Protein AF-A0A6M2AGM5-F1 (afdb_monomer_lite)

Secondary structure (DSSP, 8-state):
-HHHHHHHHHHHHHHTTSSSS------------HHHHHHTSHHHHHHHHHHHHHHHHHHHHHHHHHHHHHHHHHHHH-HHHHHTS-HHHHHHHHT-

Sequence (96 aa):
MKIKRFILSLALLLICSSSIFALDAKSVIGVVNFMDCITQSKYGKNEQEQLENIKNQWSALIEETEKELTELNAKFEDNDYLDGLSPEAEEELKMK

Radius of gyration: 41.17 Å; chains: 1; bounding box: 94×22×90 Å

Foldseek 3Di:
DVVVVVVVVVVVVVVVVPPDPDPPPPPDDDDDDVVCVQCVDPVNVVVVVVVVVVVVVVVVVVVVVVVVVVVVVVCVVDPVNLVPDDPVVNVVVVVD

pLDDT: mean 80.87, std 14.62, range [49.66, 97.81]

Structure (mmCIF, N/CA/C/O backbone):
data_AF-A0A6M2AGM5-F1
#
_entry.id   AF-A0A6M2AGM5-F1
#
loop_
_atom_site.group_PDB
_atom_site.id
_atom_site.type_symbol
_atom_site.label_atom_id
_atom_site.label_alt_id
_atom_site.label_comp_id
_atom_site.label_asym_id
_atom_site.label_entity_id
_atom_site.label_seq_id
_atom_site.pdbx_PDB_ins_code
_atom_site.Cartn_x
_atom_site.Cartn_y
_atom_site.Cartn_z
_atom_site.occupancy
_atom_site.B_iso_or_equiv
_atom_site.auth_seq_id
_atom_site.auth_comp_id
_atom_site.auth_asym_id
_atom_site.auth_atom_id
_atom_site.pdbx_PDB_model_num
ATOM 1 N N . MET A 1 1 ? 65.815 -3.838 -46.837 1.00 58.47 1 MET A N 1
ATOM 2 C CA . MET A 1 1 ? 64.689 -4.504 -46.126 1.00 58.47 1 MET A CA 1
ATOM 3 C C . MET A 1 1 ? 63.845 -3.579 -45.242 1.00 58.47 1 MET A C 1
ATOM 5 O O . MET A 1 1 ? 62.661 -3.853 -45.108 1.00 58.47 1 MET A O 1
ATOM 9 N N . LYS A 1 2 ? 64.390 -2.500 -44.655 1.00 64.31 2 LYS A N 1
ATOM 10 C CA . LYS A 1 2 ? 63.653 -1.627 -43.714 1.00 64.31 2 LYS A CA 1
ATOM 11 C C . LYS A 1 2 ? 62.497 -0.836 -44.358 1.00 64.31 2 LYS A C 1
ATOM 13 O O . LYS A 1 2 ? 61.406 -0.829 -43.812 1.00 64.31 2 LYS A O 1
ATOM 18 N N . ILE A 1 3 ? 62.691 -0.294 -45.564 1.00 75.44 3 ILE A N 1
ATOM 19 C CA . ILE A 1 3 ? 61.653 0.456 -46.303 1.00 75.44 3 ILE A CA 1
ATOM 20 C C . ILE A 1 3 ? 60.476 -0.420 -46.754 1.00 75.44 3 ILE A C 1
ATOM 22 O O . ILE A 1 3 ? 59.329 -0.023 -46.608 1.00 75.44 3 ILE A O 1
ATOM 26 N N . LYS A 1 4 ? 60.734 -1.656 -47.208 1.00 69.56 4 LYS A N 1
ATOM 27 C CA . LY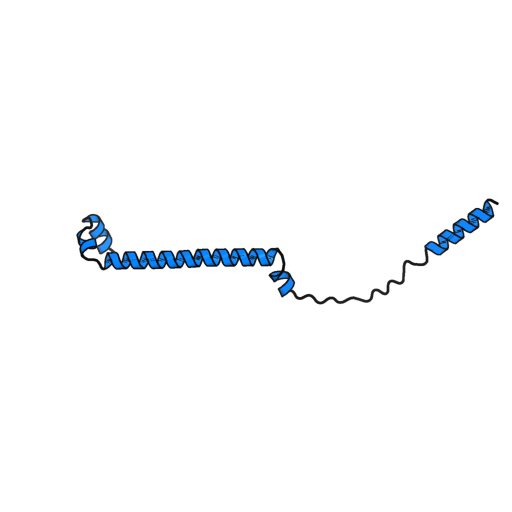S A 1 4 ? 59.663 -2.605 -47.567 1.00 69.56 4 LYS A CA 1
ATOM 28 C C . LYS A 1 4 ? 58.829 -3.011 -46.348 1.00 69.56 4 LYS A C 1
ATOM 30 O O . LYS A 1 4 ? 57.622 -3.145 -46.468 1.00 69.56 4 LYS A O 1
ATOM 35 N N . ARG A 1 5 ? 59.465 -3.151 -45.176 1.00 71.75 5 ARG A N 1
ATOM 36 C CA . ARG A 1 5 ? 58.779 -3.409 -43.898 1.00 71.75 5 AR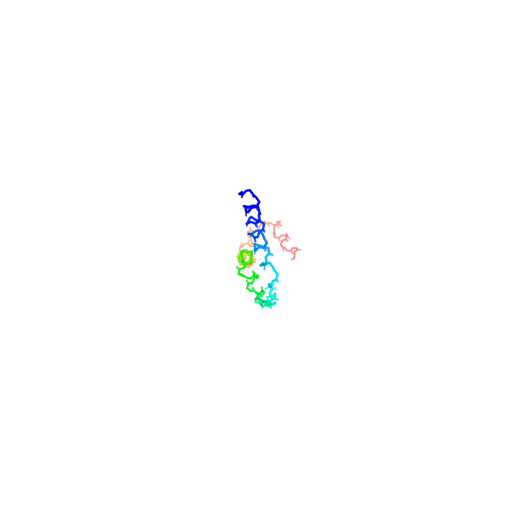G A CA 1
ATOM 37 C C . ARG A 1 5 ? 57.948 -2.207 -43.439 1.00 71.75 5 ARG A C 1
ATOM 39 O O . ARG A 1 5 ? 56.846 -2.411 -42.956 1.00 71.75 5 ARG A O 1
ATOM 46 N N . PHE A 1 6 ? 58.440 -0.987 -43.664 1.00 77.06 6 PHE A N 1
ATOM 47 C CA . PHE A 1 6 ? 57.730 0.250 -43.327 1.00 77.06 6 PHE A CA 1
ATOM 48 C C . PHE A 1 6 ? 56.489 0.485 -44.207 1.00 77.06 6 PHE A C 1
ATOM 50 O O . PHE A 1 6 ? 55.430 0.859 -43.711 1.00 77.06 6 PHE A O 1
ATOM 57 N N . ILE A 1 7 ? 56.589 0.193 -45.508 1.00 79.94 7 ILE A N 1
ATOM 58 C CA . ILE A 1 7 ? 55.452 0.270 -46.441 1.00 79.94 7 ILE A CA 1
ATOM 59 C C . ILE A 1 7 ? 54.398 -0.793 -46.096 1.00 79.94 7 ILE A C 1
ATOM 61 O O . ILE A 1 7 ? 53.205 -0.500 -46.119 1.00 79.94 7 ILE A O 1
ATOM 65 N N . LEU A 1 8 ? 54.826 -2.000 -45.701 1.00 79.06 8 LEU A N 1
ATOM 66 C CA . LEU A 1 8 ? 53.911 -3.064 -45.278 1.00 79.06 8 LEU A CA 1
ATOM 67 C C . LEU A 1 8 ? 53.148 -2.697 -43.994 1.00 79.06 8 LEU A C 1
ATOM 69 O O . LEU A 1 8 ? 51.952 -2.955 -43.900 1.00 79.06 8 LEU A O 1
ATOM 73 N N . SER A 1 9 ? 53.817 -2.062 -43.023 1.00 74.94 9 SER A N 1
ATOM 74 C CA . SER A 1 9 ? 53.166 -1.597 -41.791 1.00 74.94 9 SER A CA 1
ATOM 75 C C . SER A 1 9 ? 52.205 -0.431 -42.030 1.00 74.94 9 SER A C 1
ATOM 77 O O . SER A 1 9 ? 51.159 -0.370 -41.391 1.00 74.94 9 SER A O 1
ATOM 79 N N . LEU A 1 10 ? 52.522 0.469 -42.967 1.00 76.06 10 LEU A N 1
ATOM 80 C CA . LEU A 1 10 ? 51.656 1.602 -43.302 1.00 76.06 10 LEU A CA 1
ATOM 81 C C . LEU A 1 10 ? 50.383 1.147 -44.036 1.00 76.06 10 LEU A C 1
ATOM 83 O O . LEU A 1 10 ? 49.298 1.643 -43.747 1.00 76.06 10 LEU A O 1
ATOM 87 N N . ALA A 1 11 ? 50.500 0.156 -44.926 1.00 75.00 11 ALA A N 1
ATOM 88 C CA . ALA A 1 11 ? 49.354 -0.438 -45.615 1.00 75.00 11 ALA A CA 1
ATOM 89 C C . ALA A 1 11 ? 48.411 -1.187 -44.653 1.00 75.00 11 ALA A C 1
ATOM 91 O O . ALA A 1 11 ? 47.195 -1.097 -44.798 1.00 75.00 11 ALA A O 1
ATOM 92 N N . LEU A 1 12 ? 48.952 -1.869 -43.635 1.00 72.19 12 LEU A N 1
ATOM 93 C CA . LEU A 1 12 ? 48.147 -2.570 -42.626 1.00 72.19 12 LEU A CA 1
ATOM 94 C C . LEU A 1 12 ? 47.349 -1.597 -41.734 1.00 72.19 12 LEU A C 1
ATOM 96 O O . LEU A 1 12 ? 46.209 -1.880 -41.380 1.00 72.19 12 LEU A O 1
ATOM 100 N N . LEU A 1 13 ? 47.913 -0.425 -41.422 1.00 68.25 13 LEU A N 1
ATOM 101 C CA . LEU A 1 13 ? 47.241 0.624 -40.641 1.00 68.25 13 LEU A CA 1
ATOM 102 C C . LEU A 1 13 ? 46.097 1.316 -41.404 1.00 68.25 13 LEU A C 1
ATOM 104 O O . LEU A 1 13 ? 45.087 1.678 -40.798 1.00 68.25 13 LEU A O 1
ATOM 108 N N . LEU A 1 14 ? 46.232 1.459 -42.726 1.00 66.50 14 LEU A N 1
ATOM 109 C CA . LEU A 1 14 ? 45.206 2.040 -43.604 1.00 66.50 14 LEU A CA 1
ATOM 110 C C . LEU A 1 14 ? 43.996 1.114 -43.816 1.00 66.50 14 LEU A C 1
ATOM 112 O O . LEU A 1 14 ? 42.883 1.597 -44.000 1.00 66.50 14 LEU A O 1
ATOM 116 N N . ILE A 1 15 ? 44.180 -0.207 -43.740 1.00 66.06 15 ILE A N 1
ATOM 117 C CA . ILE A 1 15 ? 43.071 -1.172 -43.845 1.00 66.06 15 ILE A CA 1
ATOM 118 C C . ILE A 1 15 ? 42.226 -1.167 -42.557 1.00 66.06 15 ILE A C 1
ATOM 120 O O . ILE A 1 15 ? 40.997 -1.212 -42.629 1.00 66.06 15 ILE A O 1
ATOM 124 N N . CYS A 1 16 ? 42.856 -0.996 -41.389 1.00 59.88 16 CYS A N 1
ATOM 125 C CA . CYS A 1 16 ? 42.173 -0.957 -40.088 1.00 59.88 16 CYS A CA 1
ATOM 126 C C . CYS A 1 16 ? 41.326 0.306 -39.833 1.00 59.88 16 CYS A C 1
ATOM 128 O O . CYS A 1 16 ? 40.578 0.340 -38.860 1.00 59.88 16 CYS A O 1
ATOM 130 N N . SER A 1 17 ? 41.424 1.345 -40.669 1.00 59.22 17 SER A N 1
ATOM 131 C CA . SER A 1 17 ? 40.682 2.607 -40.491 1.00 59.22 17 SER A CA 1
ATOM 132 C C . SER A 1 17 ? 39.380 2.687 -41.308 1.00 59.22 17 SER A C 1
ATOM 134 O O . SER A 1 17 ? 38.649 3.667 -41.197 1.00 59.22 17 SER A O 1
ATOM 136 N N . SER A 1 18 ? 39.050 1.660 -42.101 1.00 58.84 18 SER A N 1
ATOM 137 C CA . SER A 1 18 ? 37.968 1.718 -43.100 1.00 58.84 18 SER A CA 1
ATOM 138 C C . SER A 1 18 ? 36.595 1.176 -42.657 1.00 58.84 18 SER A C 1
ATOM 140 O O . SER A 1 18 ? 35.721 0.995 -43.499 1.00 58.84 18 SER A O 1
ATOM 142 N N . SER A 1 19 ? 36.345 0.934 -41.362 1.00 59.62 19 SER A N 1
ATOM 143 C CA . SER A 1 19 ? 35.123 0.212 -40.931 1.00 59.62 19 SER A CA 1
ATOM 144 C C . SER A 1 19 ? 34.273 0.875 -39.839 1.00 59.62 19 SER A C 1
ATOM 146 O O . SER A 1 19 ? 33.509 0.173 -39.186 1.00 59.62 19 SER A O 1
ATOM 148 N N . ILE A 1 20 ? 34.363 2.193 -39.609 1.00 59.38 20 ILE A N 1
ATOM 149 C CA . ILE A 1 20 ? 33.637 2.823 -38.478 1.00 59.38 20 ILE A CA 1
ATOM 150 C C . ILE A 1 20 ? 32.399 3.646 -38.883 1.00 59.38 20 ILE A C 1
ATOM 152 O O . ILE A 1 20 ? 31.573 3.947 -38.029 1.00 59.38 20 ILE A O 1
ATOM 156 N N . PHE A 1 21 ? 32.157 3.938 -40.165 1.00 61.22 21 PHE A N 1
ATOM 157 C CA . PHE A 1 21 ? 31.018 4.791 -40.542 1.00 61.22 21 PHE A CA 1
ATOM 158 C C . PHE A 1 21 ? 30.164 4.203 -41.660 1.00 61.22 21 PHE A C 1
ATOM 160 O O . PHE A 1 21 ? 30.235 4.622 -42.808 1.00 61.22 21 PHE A O 1
ATOM 167 N N . ALA A 1 22 ? 29.324 3.244 -41.284 1.00 56.56 22 ALA A N 1
ATOM 168 C CA . ALA A 1 22 ? 28.012 3.038 -41.893 1.00 56.56 22 ALA A CA 1
ATOM 169 C C . ALA A 1 22 ? 27.124 2.271 -40.901 1.00 56.56 22 ALA A C 1
ATOM 171 O O . ALA A 1 22 ? 26.591 1.207 -41.207 1.00 56.56 22 ALA A O 1
ATOM 172 N N . LEU A 1 23 ? 27.009 2.784 -39.670 1.00 56.56 23 LEU A N 1
ATOM 173 C CA . LEU A 1 23 ? 25.913 2.378 -38.801 1.00 56.56 23 LEU A CA 1
ATOM 174 C C . LEU A 1 23 ? 24.673 3.087 -39.351 1.00 56.56 23 LEU A C 1
ATOM 176 O O . LEU A 1 23 ? 24.431 4.253 -39.046 1.00 56.56 23 LEU A O 1
ATOM 180 N N . ASP A 1 24 ? 23.952 2.412 -40.242 1.00 59.56 24 ASP A N 1
ATOM 181 C CA . ASP A 1 24 ? 22.592 2.798 -40.596 1.00 59.56 24 ASP A CA 1
ATOM 182 C C . ASP A 1 24 ? 21.792 2.739 -39.291 1.00 59.56 24 ASP A C 1
ATOM 184 O O . ASP A 1 24 ? 21.454 1.661 -38.791 1.00 59.56 24 ASP A O 1
ATOM 188 N N . ALA A 1 25 ? 21.640 3.893 -38.639 1.00 62.91 25 ALA A N 1
ATOM 189 C CA . ALA A 1 25 ? 20.932 4.037 -37.380 1.00 62.91 25 ALA A CA 1
ATOM 190 C C . ALA A 1 25 ? 19.442 3.863 -37.670 1.00 62.91 25 ALA A C 1
ATOM 192 O O . ALA A 1 25 ? 18.667 4.820 -37.700 1.00 62.91 25 ALA A O 1
ATOM 193 N N . LYS A 1 26 ? 19.043 2.615 -37.925 1.00 66.50 26 LYS A N 1
ATOM 194 C CA . LYS A 1 26 ? 17.652 2.214 -38.031 1.00 66.50 26 LYS A CA 1
ATOM 195 C C . LYS A 1 26 ? 17.017 2.580 -36.698 1.00 66.50 26 LYS A C 1
ATOM 197 O O . 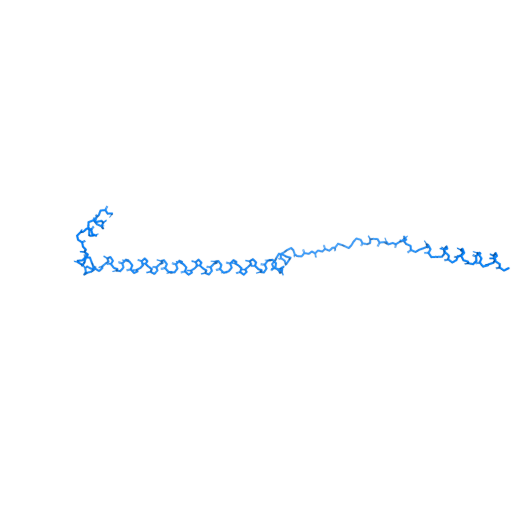LYS A 1 26 ? 17.303 1.944 -35.689 1.00 66.50 26 LYS A O 1
ATOM 202 N N . SER A 1 27 ? 16.236 3.657 -36.686 1.00 71.31 27 SER A N 1
ATOM 203 C CA . SER A 1 27 ? 15.588 4.148 -35.475 1.00 71.31 27 SER A CA 1
ATOM 204 C C . SER A 1 27 ? 14.697 3.036 -34.921 1.00 71.31 27 SER A C 1
ATOM 206 O O . SER A 1 27 ? 13.656 2.712 -35.495 1.00 71.31 27 SER A O 1
ATOM 208 N N . VAL A 1 28 ? 15.157 2.374 -33.857 1.00 82.25 28 VAL A N 1
ATOM 209 C CA . VAL A 1 28 ? 14.400 1.328 -33.174 1.00 82.25 28 VAL A CA 1
ATOM 210 C C . VAL A 1 28 ? 13.458 2.036 -32.216 1.00 82.25 28 VAL A C 1
ATOM 212 O O . VAL A 1 28 ? 13.850 2.456 -31.130 1.00 82.25 28 VAL A O 1
ATOM 215 N N . ILE A 1 29 ? 12.209 2.202 -32.641 1.00 85.81 29 ILE A N 1
ATOM 216 C CA . ILE A 1 29 ? 11.149 2.693 -31.765 1.00 85.81 29 ILE A CA 1
ATOM 217 C C . ILE A 1 29 ? 10.746 1.538 -30.846 1.00 85.81 29 ILE A C 1
ATOM 219 O O . ILE A 1 29 ? 10.224 0.522 -31.305 1.00 85.81 29 ILE A O 1
ATOM 223 N N . GLY A 1 30 ? 11.014 1.693 -29.551 1.00 89.50 30 GLY A N 1
ATOM 224 C CA . GLY A 1 30 ? 10.517 0.806 -28.505 1.00 89.50 30 GLY A CA 1
ATOM 225 C C . GLY A 1 30 ? 9.247 1.374 -27.882 1.00 89.50 30 GLY A C 1
ATOM 226 O O . GLY A 1 30 ? 9.198 2.555 -27.547 1.00 89.50 30 GLY A O 1
ATOM 227 N N . VAL A 1 31 ? 8.230 0.532 -27.706 1.00 91.94 31 VAL A N 1
ATOM 228 C CA . VAL A 1 31 ? 7.031 0.861 -26.926 1.00 91.94 31 VAL A CA 1
ATOM 229 C C . VAL A 1 31 ? 7.114 0.104 -25.610 1.00 91.94 31 VAL A C 1
ATOM 231 O O . VAL A 1 31 ? 7.399 -1.092 -25.600 1.00 91.94 31 VAL A O 1
ATOM 234 N N . VAL A 1 32 ? 6.873 0.804 -24.505 1.00 94.38 32 VAL A N 1
ATOM 235 C CA . VAL A 1 32 ? 6.846 0.214 -23.165 1.00 94.38 32 VAL A CA 1
ATOM 236 C C . VAL A 1 32 ? 5.479 0.425 -22.537 1.00 94.38 32 VAL A C 1
ATOM 238 O O . VAL A 1 32 ? 4.840 1.457 -22.744 1.00 94.38 32 VAL A O 1
ATOM 241 N N . ASN A 1 33 ? 5.037 -0.553 -21.751 1.00 96.25 33 ASN A N 1
ATOM 242 C CA . ASN A 1 33 ? 3.845 -0.407 -20.935 1.00 96.25 33 ASN A CA 1
ATOM 243 C C . ASN A 1 33 ? 4.214 0.301 -19.629 1.00 96.25 33 ASN A C 1
ATOM 245 O O . ASN A 1 33 ? 4.828 -0.283 -18.737 1.00 96.25 33 ASN A O 1
ATOM 249 N N . PHE A 1 34 ? 3.820 1.566 -19.515 1.00 96.12 34 PHE A N 1
ATOM 250 C CA . PHE A 1 34 ? 4.099 2.372 -18.332 1.00 96.12 34 PHE A CA 1
ATOM 251 C C . PHE A 1 34 ? 3.481 1.792 -17.051 1.00 96.12 34 PHE A C 1
ATOM 253 O O . PHE A 1 34 ? 4.097 1.862 -15.988 1.00 96.12 34 PHE A O 1
ATOM 260 N N . MET A 1 35 ? 2.303 1.166 -17.153 1.00 96.38 35 MET A N 1
ATOM 261 C CA . MET A 1 35 ? 1.652 0.538 -16.004 1.00 96.38 35 MET A CA 1
ATOM 262 C C . MET A 1 35 ? 2.496 -0.612 -15.454 1.00 96.38 35 MET A C 1
ATOM 264 O O . MET A 1 35 ? 2.665 -0.723 -14.241 1.00 96.38 35 MET A O 1
ATOM 268 N N . ASP A 1 36 ? 3.088 -1.427 -16.329 1.00 96.75 36 ASP A N 1
ATOM 269 C CA . ASP A 1 36 ? 3.975 -2.514 -15.908 1.00 96.75 36 ASP A CA 1
ATOM 270 C C . ASP A 1 36 ? 5.246 -1.954 -15.268 1.00 96.75 36 ASP A C 1
ATOM 272 O O . ASP A 1 36 ? 5.689 -2.448 -14.232 1.00 96.75 36 ASP A O 1
ATOM 276 N N . CYS A 1 37 ? 5.803 -0.873 -15.824 1.00 95.81 37 CYS A N 1
ATOM 277 C CA . CYS A 1 37 ? 6.962 -0.206 -15.236 1.00 95.81 37 CYS A CA 1
ATOM 278 C C . CYS A 1 37 ? 6.690 0.270 -13.806 1.00 95.81 37 CYS A C 1
ATOM 280 O O . CYS A 1 37 ? 7.561 0.123 -12.955 1.00 95.81 37 CYS A O 1
ATOM 282 N N . ILE A 1 38 ? 5.503 0.807 -13.519 1.00 96.62 38 ILE A N 1
ATOM 283 C CA . ILE A 1 38 ? 5.147 1.221 -12.159 1.00 96.62 38 ILE A CA 1
ATOM 284 C C . ILE A 1 38 ? 4.880 -0.010 -11.294 1.00 96.62 38 ILE A C 1
ATOM 286 O O . ILE A 1 38 ? 5.589 -0.240 -10.317 1.00 96.62 38 ILE A O 1
ATOM 290 N N . THR A 1 39 ? 3.896 -0.825 -11.669 1.00 96.38 39 THR A N 1
ATOM 291 C CA . THR A 1 39 ? 3.331 -1.875 -10.805 1.00 96.38 39 THR A CA 1
ATOM 292 C C . THR A 1 39 ? 4.264 -3.060 -10.586 1.00 96.38 39 THR A C 1
ATOM 294 O O . THR A 1 39 ? 4.246 -3.656 -9.510 1.00 96.38 39 THR A O 1
ATOM 297 N N . GLN A 1 40 ? 5.098 -3.398 -11.573 1.00 96.56 40 GLN A N 1
ATOM 298 C CA . GLN A 1 40 ? 6.022 -4.531 -11.486 1.00 96.56 40 GLN A CA 1
ATOM 299 C C . GLN A 1 40 ? 7.421 -4.132 -11.023 1.00 96.56 40 GLN A C 1
ATOM 301 O O . GLN A 1 40 ? 8.231 -5.015 -10.722 1.00 96.56 40 GLN A O 1
ATOM 306 N N . SER A 1 41 ? 7.718 -2.832 -10.929 1.00 96.94 41 SER A N 1
ATOM 307 C CA . SER A 1 41 ? 8.977 -2.387 -10.338 1.00 96.94 41 SER A CA 1
ATOM 308 C C . SER A 1 41 ? 9.088 -2.822 -8.880 1.00 96.94 41 SER A C 1
ATOM 310 O O . SER A 1 41 ? 8.100 -2.983 -8.163 1.00 96.94 41 SER A O 1
ATOM 312 N N . LYS A 1 42 ? 10.331 -2.952 -8.409 1.00 97.31 42 LYS A N 1
ATOM 313 C CA . LYS A 1 42 ? 10.629 -3.191 -6.993 1.00 97.31 42 LYS A CA 1
ATOM 314 C C . LYS A 1 42 ? 9.931 -2.171 -6.083 1.00 97.31 42 LYS A C 1
ATOM 316 O O . LYS A 1 42 ? 9.414 -2.547 -5.038 1.00 97.31 42 LYS A O 1
ATOM 321 N N . TYR A 1 43 ? 9.918 -0.902 -6.488 1.00 96.38 43 TYR A N 1
ATOM 322 C CA . TYR A 1 43 ? 9.299 0.175 -5.720 1.00 96.38 43 TYR A CA 1
ATOM 323 C C . TYR A 1 43 ? 7.776 0.066 -5.715 1.00 96.38 43 TYR A C 1
ATOM 325 O O . TYR A 1 43 ? 7.189 0.107 -4.642 1.00 96.38 43 TYR A O 1
ATOM 333 N N . GLY A 1 44 ? 7.152 -0.169 -6.873 1.00 96.69 44 GLY A N 1
ATOM 334 C CA . GLY A 1 44 ? 5.698 -0.306 -6.959 1.00 96.69 44 GLY A CA 1
ATOM 335 C C . GLY A 1 44 ? 5.159 -1.507 -6.189 1.00 96.69 44 GLY A C 1
ATOM 336 O O . GLY A 1 44 ? 4.118 -1.395 -5.550 1.00 96.69 44 GLY A O 1
ATOM 337 N N . LYS A 1 45 ? 5.882 -2.635 -6.171 1.00 97.81 45 LYS A N 1
ATOM 338 C CA . LYS A 1 45 ? 5.515 -3.789 -5.330 1.00 97.81 45 LYS A CA 1
ATOM 339 C C . LYS A 1 45 ? 5.610 -3.467 -3.840 1.00 97.81 45 LYS A C 1
ATOM 341 O O . LYS A 1 45 ? 4.696 -3.782 -3.090 1.00 97.81 45 LYS A O 1
ATOM 346 N N . ASN A 1 46 ? 6.688 -2.802 -3.429 1.00 97.69 46 ASN A N 1
ATOM 347 C CA . ASN A 1 46 ? 6.887 -2.391 -2.041 1.00 97.69 46 ASN A CA 1
ATOM 348 C C . ASN A 1 46 ? 5.854 -1.344 -1.578 1.00 97.69 46 ASN A C 1
ATOM 350 O O . ASN A 1 46 ? 5.469 -1.322 -0.414 1.00 97.69 46 ASN A O 1
ATOM 354 N N . GLU A 1 47 ? 5.408 -0.456 -2.466 1.00 95.69 47 GLU A N 1
ATOM 355 C CA . GLU A 1 47 ? 4.350 0.514 -2.169 1.00 95.69 47 GLU A CA 1
ATOM 356 C C . GLU A 1 47 ? 2.983 -0.166 -2.037 1.00 95.69 47 GLU A C 1
ATOM 358 O O . GLU A 1 47 ? 2.256 0.122 -1.091 1.00 95.69 47 GLU A O 1
ATOM 363 N N . GLN A 1 48 ? 2.663 -1.120 -2.919 1.00 96.62 48 GLN A N 1
ATOM 364 C CA . GLN A 1 48 ? 1.437 -1.923 -2.818 1.00 96.62 48 GLN A CA 1
ATOM 365 C C . GLN A 1 48 ? 1.373 -2.700 -1.498 1.00 96.62 48 GLN A C 1
ATOM 367 O O . GLN A 1 48 ? 0.338 -2.698 -0.838 1.00 96.62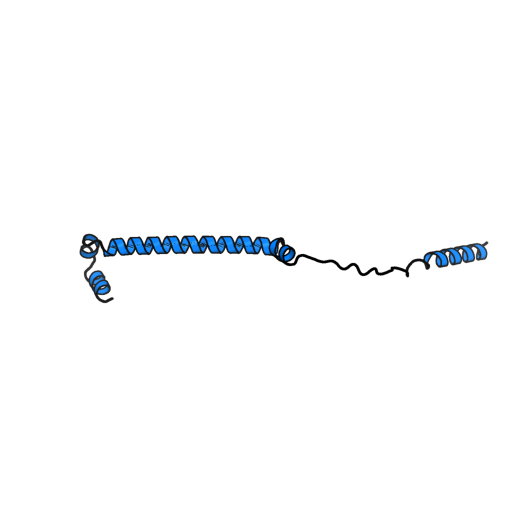 48 GLN A O 1
ATOM 372 N N . GLU A 1 49 ? 2.481 -3.321 -1.086 1.00 97.38 49 GLU A N 1
ATOM 373 C CA . GLU A 1 49 ? 2.569 -4.030 0.195 1.00 97.38 49 GLU A CA 1
ATOM 374 C C . GLU A 1 49 ? 2.362 -3.086 1.387 1.00 97.38 49 GLU A C 1
ATOM 376 O O . GLU A 1 49 ? 1.588 -3.383 2.296 1.00 97.38 49 GLU A O 1
ATOM 381 N N . GLN A 1 50 ? 3.006 -1.916 1.375 1.00 97.19 50 GLN A N 1
ATOM 382 C CA . GLN A 1 50 ? 2.823 -0.915 2.428 1.00 97.19 50 GLN A CA 1
ATOM 383 C C . GLN A 1 50 ? 1.390 -0.385 2.486 1.00 97.19 50 GLN A C 1
ATOM 385 O O . GLN A 1 50 ? 0.844 -0.228 3.577 1.00 97.19 50 GLN A O 1
ATOM 390 N N . LEU A 1 51 ? 0.772 -0.128 1.334 1.00 97.38 51 LEU A N 1
ATOM 391 C CA . LEU A 1 51 ? -0.602 0.355 1.266 1.00 97.38 51 LEU A CA 1
ATOM 392 C C . LEU A 1 51 ? -1.585 -0.687 1.807 1.00 97.38 51 LEU A C 1
ATOM 394 O O . LEU A 1 51 ? -2.477 -0.333 2.578 1.00 97.38 51 LEU A O 1
ATOM 398 N N . GLU A 1 52 ? -1.392 -1.965 1.473 1.00 97.69 52 GLU A N 1
ATOM 399 C CA . GLU A 1 52 ? -2.218 -3.043 2.022 1.00 97.69 52 GLU A CA 1
ATOM 400 C C . GLU A 1 52 ? -2.025 -3.176 3.541 1.00 97.69 52 GLU A C 1
ATOM 402 O O . GLU A 1 52 ? -2.999 -3.325 4.277 1.00 97.69 52 GLU A O 1
ATOM 407 N N . ASN A 1 53 ? -0.796 -3.023 4.042 1.00 97.75 53 ASN A N 1
ATOM 408 C CA . ASN A 1 53 ? -0.533 -3.017 5.482 1.00 97.75 53 ASN A CA 1
ATOM 409 C C . ASN A 1 53 ? -1.244 -1.860 6.202 1.00 97.75 53 ASN A C 1
ATOM 411 O O . ASN A 1 53 ? -1.876 -2.087 7.235 1.00 97.75 53 ASN A O 1
ATOM 415 N N . IL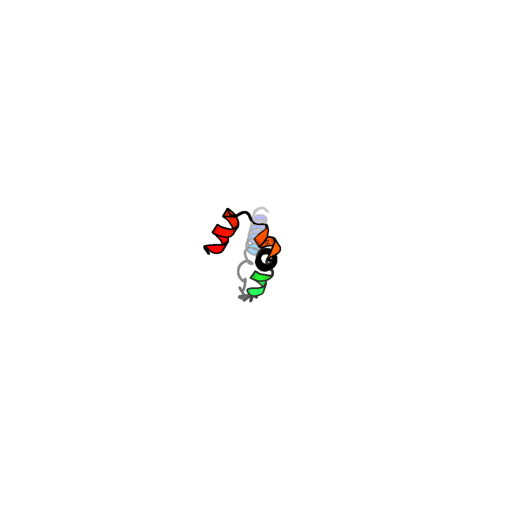E A 1 54 ? -1.195 -0.642 5.654 1.00 97.25 54 ILE A N 1
ATOM 416 C CA . ILE A 1 54 ? -1.890 0.525 6.226 1.00 97.25 54 ILE A CA 1
ATOM 417 C C . ILE A 1 54 ? -3.402 0.292 6.235 1.00 97.25 54 ILE A C 1
ATOM 419 O O . ILE A 1 54 ? -4.062 0.517 7.249 1.00 97.25 54 ILE A O 1
ATOM 423 N N . LYS A 1 55 ? -3.955 -0.211 5.130 1.00 97.69 55 LYS A N 1
ATOM 424 C CA . LYS A 1 55 ? -5.377 -0.546 5.021 1.00 97.69 55 LYS A CA 1
ATOM 425 C C . LYS A 1 55 ? -5.802 -1.566 6.080 1.00 97.69 55 LYS A C 1
ATOM 427 O O . LYS A 1 55 ? -6.852 -1.390 6.698 1.00 97.69 55 LYS A O 1
ATOM 432 N N . ASN A 1 56 ? -4.994 -2.597 6.321 1.00 97.75 56 ASN A N 1
ATOM 433 C CA . ASN A 1 56 ? -5.275 -3.600 7.348 1.00 97.75 56 ASN A CA 1
ATOM 434 C C . ASN A 1 56 ? -5.256 -2.993 8.756 1.00 97.75 56 ASN A C 1
ATOM 436 O O . ASN A 1 56 ? -6.167 -3.250 9.539 1.00 97.75 56 ASN A O 1
ATOM 440 N N . GLN A 1 57 ? -4.272 -2.141 9.058 1.00 96.69 57 GLN A N 1
ATOM 441 C CA . GLN A 1 57 ? -4.205 -1.431 10.340 1.00 96.69 57 GLN A CA 1
ATOM 442 C C . GLN A 1 57 ? -5.431 -0.542 10.569 1.00 96.69 57 GLN A C 1
ATOM 444 O O . GLN A 1 57 ? -5.995 -0.536 11.658 1.00 96.69 57 GLN A O 1
ATOM 449 N N . TRP A 1 58 ? -5.865 0.184 9.539 1.00 96.69 58 TRP A N 1
ATOM 450 C CA . TRP A 1 58 ? -7.037 1.054 9.628 1.00 96.69 58 TRP A CA 1
ATOM 451 C C . TRP A 1 58 ? -8.325 0.257 9.791 1.00 96.69 58 TRP A C 1
ATOM 453 O O . TRP A 1 58 ? -9.176 0.635 10.587 1.00 96.69 58 TRP A O 1
ATOM 463 N N . SER A 1 59 ? -8.450 -0.858 9.071 1.00 97.19 59 SER A N 1
ATOM 464 C CA . SER A 1 59 ? -9.618 -1.736 9.182 1.00 97.19 59 SER A CA 1
ATOM 465 C C . SER A 1 59 ? -9.735 -2.313 10.594 1.00 97.19 59 SER A C 1
ATOM 467 O O . SER A 1 59 ? -10.811 -2.255 11.179 1.00 97.19 59 SER A O 1
ATOM 469 N N . ALA A 1 60 ? -8.621 -2.776 11.171 1.00 97.12 60 ALA A N 1
ATOM 470 C CA . ALA A 1 60 ? -8.587 -3.279 12.543 1.00 97.12 60 ALA A CA 1
ATOM 471 C C . ALA A 1 60 ? -8.942 -2.194 13.575 1.00 97.12 60 ALA A C 1
ATOM 473 O O . ALA A 1 60 ? -9.708 -2.452 14.496 1.00 97.12 60 ALA A O 1
ATOM 474 N N . LEU A 1 61 ? -8.434 -0.970 13.397 1.00 96.75 61 LEU A N 1
ATOM 475 C CA . LEU A 1 61 ? -8.730 0.144 14.301 1.00 96.75 61 LEU A CA 1
ATOM 476 C C . LEU A 1 61 ? -10.206 0.562 14.249 1.00 96.75 61 LEU A C 1
ATOM 478 O O . LEU A 1 61 ? -10.793 0.880 15.281 1.00 96.75 61 LEU A O 1
ATOM 482 N N . ILE A 1 62 ? -10.816 0.554 13.061 1.00 96.75 62 ILE A N 1
ATOM 483 C CA . ILE A 1 62 ? -12.251 0.829 12.905 1.00 96.75 62 ILE A CA 1
ATOM 484 C C . ILE A 1 62 ? -13.075 -0.247 13.617 1.00 96.75 62 ILE A C 1
ATOM 486 O O . ILE A 1 62 ? -13.989 0.096 14.361 1.00 96.75 62 ILE A O 1
ATOM 490 N N . GLU A 1 63 ? -12.727 -1.522 13.433 1.00 96.81 63 GLU A N 1
ATOM 491 C CA . GLU A 1 63 ? -13.416 -2.644 14.082 1.00 96.81 63 GLU A CA 1
ATOM 492 C C . GLU A 1 63 ? -13.305 -2.579 15.614 1.00 96.81 63 GLU A C 1
ATOM 494 O O . GLU A 1 63 ? -14.301 -2.746 16.319 1.00 96.81 63 GLU A O 1
ATOM 499 N N . GLU A 1 64 ? -12.117 -2.274 16.142 1.00 96.25 64 GLU A N 1
ATOM 500 C CA . GLU A 1 64 ? -11.899 -2.083 17.580 1.00 96.25 64 GLU A CA 1
ATOM 501 C C . GLU A 1 64 ? -12.723 -0.908 18.121 1.00 96.25 64 GLU A C 1
ATOM 503 O O . GLU A 1 64 ? -13.426 -1.057 19.119 1.00 96.25 64 GLU A O 1
ATOM 508 N N . THR A 1 65 ? -12.723 0.225 17.415 1.00 95.38 65 THR A N 1
ATOM 509 C CA . THR A 1 65 ? -13.500 1.410 17.811 1.00 95.38 65 THR A CA 1
ATOM 510 C C . THR A 1 65 ? -15.002 1.116 17.820 1.00 95.38 65 THR A C 1
ATOM 512 O O . THR A 1 65 ? -15.712 1.518 18.739 1.00 95.38 65 THR A O 1
ATOM 515 N N . GLU A 1 66 ? -15.513 0.400 16.817 1.00 94.69 66 GLU A N 1
ATOM 516 C CA . GLU A 1 66 ? -16.929 0.023 16.748 1.00 94.69 66 GLU A CA 1
ATOM 517 C C . GLU A 1 66 ? -17.321 -0.913 17.898 1.00 94.69 66 GLU A C 1
ATOM 519 O O . GLU A 1 66 ? -18.384 -0.752 18.511 1.00 94.69 66 GLU A O 1
ATOM 524 N N . LYS A 1 67 ? -16.433 -1.847 18.251 1.00 95.25 67 LYS A N 1
ATOM 525 C CA . LYS A 1 67 ? -16.621 -2.726 19.403 1.00 95.25 67 LYS A CA 1
ATOM 526 C C . LYS A 1 67 ? -16.642 -1.944 20.716 1.00 95.25 67 LYS A C 1
ATOM 528 O O . LYS A 1 67 ? -17.564 -2.139 21.505 1.00 95.25 67 LYS A O 1
ATOM 533 N N . GLU A 1 68 ? -15.687 -1.043 20.935 1.00 92.31 68 GLU A N 1
ATOM 534 C CA . GLU A 1 68 ? -15.647 -0.197 22.134 1.00 92.31 68 GLU A CA 1
ATOM 535 C C . GLU A 1 68 ? -16.903 0.670 22.261 1.00 92.31 68 GLU A C 1
ATOM 537 O O . GLU A 1 68 ? -17.497 0.740 23.337 1.00 92.31 68 GLU A O 1
ATOM 542 N N . LEU A 1 69 ? -17.363 1.281 21.165 1.00 91.62 69 LEU A N 1
ATOM 543 C CA . LEU A 1 69 ? -18.600 2.066 21.156 1.00 91.62 69 LEU A CA 1
ATOM 544 C C . LEU A 1 69 ? -19.826 1.210 21.480 1.00 91.62 69 LEU A C 1
ATOM 546 O O . LEU A 1 69 ? -20.698 1.650 22.229 1.00 91.62 69 LEU A O 1
ATOM 550 N N . THR A 1 70 ? -19.882 -0.016 20.960 1.00 90.56 70 THR A N 1
ATOM 551 C CA . THR A 1 70 ? -20.974 -0.954 21.250 1.00 90.56 70 THR A CA 1
ATOM 552 C C . THR A 1 70 ? -20.962 -1.383 22.718 1.00 90.56 70 THR A C 1
ATOM 554 O O . THR A 1 70 ? -22.010 -1.397 23.362 1.00 90.56 70 THR A O 1
ATOM 557 N N . GLU A 1 71 ? -19.788 -1.689 23.277 1.00 88.69 71 GLU A N 1
ATOM 558 C CA . GLU A 1 71 ? -19.633 -2.036 24.694 1.00 88.69 71 GLU A CA 1
ATOM 559 C C . GLU A 1 71 ? -19.975 -0.861 25.619 1.00 88.69 71 GLU A C 1
ATOM 561 O O . GLU A 1 71 ? -20.617 -1.059 26.651 1.00 88.69 71 GLU A O 1
ATOM 566 N N . LEU A 1 72 ? -19.577 0.362 25.258 1.00 85.06 72 LEU A N 1
ATOM 567 C CA . LEU A 1 72 ? -19.956 1.567 25.994 1.00 85.06 72 LEU A CA 1
ATOM 568 C C . LEU A 1 72 ? -21.466 1.792 25.938 1.00 85.06 72 LEU A C 1
ATOM 570 O O . LEU A 1 72 ? -22.070 2.011 26.982 1.00 85.06 72 LEU A O 1
ATOM 574 N N . ASN A 1 73 ? -22.087 1.677 24.761 1.00 84.12 73 ASN A N 1
ATOM 575 C CA . ASN A 1 73 ? -23.538 1.804 24.630 1.00 84.12 73 ASN A CA 1
ATOM 576 C C . ASN A 1 73 ? -24.279 0.755 25.473 1.00 84.12 73 ASN A C 1
ATOM 578 O O . ASN A 1 73 ? -25.215 1.095 26.187 1.00 84.12 73 ASN A O 1
ATOM 582 N N . ALA A 1 74 ? -23.811 -0.496 25.473 1.00 84.25 74 ALA A N 1
ATOM 583 C CA . ALA A 1 74 ? -24.382 -1.547 26.313 1.00 84.25 74 ALA A CA 1
ATOM 584 C C . ALA A 1 74 ? -24.271 -1.227 27.817 1.00 84.25 74 ALA A C 1
ATOM 586 O O . ALA A 1 74 ? -25.218 -1.467 28.558 1.00 84.25 74 ALA A O 1
ATOM 587 N N . LYS A 1 75 ? -23.151 -0.642 28.268 1.00 80.00 75 LYS A N 1
ATOM 588 C CA . LYS A 1 75 ? -22.996 -0.163 29.656 1.00 80.00 75 LYS A CA 1
ATOM 589 C C . LYS A 1 75 ? -23.903 1.026 29.978 1.00 80.00 75 LYS A C 1
ATOM 591 O O . LYS A 1 75 ? -24.340 1.145 31.114 1.00 80.00 75 LYS A O 1
ATOM 596 N N . PHE A 1 76 ? -24.186 1.897 29.008 1.00 72.00 76 PHE A N 1
ATOM 597 C CA . PHE A 1 76 ? -25.120 3.014 29.188 1.00 72.00 76 PHE A CA 1
ATOM 598 C C . PHE A 1 76 ? -26.580 2.562 29.301 1.00 72.00 76 PHE A C 1
ATOM 600 O O . PHE A 1 76 ? -27.369 3.225 29.970 1.00 72.00 76 PHE A O 1
ATOM 607 N N . GLU A 1 77 ? -26.950 1.455 28.659 1.00 75.19 77 GLU A N 1
ATOM 608 C CA . GLU A 1 77 ? -28.303 0.889 28.736 1.00 75.19 77 GLU A CA 1
ATOM 609 C C . GLU A 1 77 ? -28.532 0.048 30.010 1.00 75.19 77 GLU A C 1
ATOM 611 O O . GLU A 1 77 ? -29.679 -0.241 30.365 1.00 75.19 77 GLU A O 1
ATOM 616 N N . ASP A 1 78 ? -27.463 -0.311 30.725 1.00 77.62 78 ASP A N 1
ATOM 617 C CA . ASP A 1 78 ? -27.515 -1.085 31.964 1.00 77.62 78 ASP A CA 1
ATOM 618 C C . ASP A 1 78 ? -27.795 -0.183 33.184 1.00 77.62 78 ASP A C 1
ATOM 620 O O . ASP A 1 78 ? -26.935 0.570 33.647 1.00 77.62 78 ASP A O 1
ATOM 624 N N . ASN A 1 79 ? -29.018 -0.261 33.724 1.00 63.59 79 ASN A N 1
ATOM 625 C CA . ASN A 1 79 ? -29.426 0.513 34.906 1.00 63.59 79 ASN A CA 1
ATOM 626 C C . ASN A 1 79 ? -28.619 0.140 36.162 1.00 63.59 79 ASN A C 1
ATOM 628 O O . ASN A 1 79 ? -28.327 1.026 36.960 1.00 63.59 79 ASN A O 1
ATOM 632 N N . ASP A 1 80 ? -28.194 -1.121 36.311 1.00 68.69 80 ASP A N 1
ATOM 633 C CA . ASP A 1 80 ? -27.413 -1.553 37.480 1.00 68.69 80 ASP A CA 1
ATOM 634 C C . ASP A 1 80 ? -25.994 -0.956 37.449 1.00 68.69 80 ASP A C 1
ATOM 636 O O . ASP A 1 80 ? -25.391 -0.692 38.493 1.00 68.69 80 ASP A O 1
ATOM 640 N N . TYR A 1 81 ? -25.455 -0.710 36.248 1.00 67.62 81 TYR A N 1
ATOM 641 C CA . TYR A 1 81 ? -24.173 -0.030 36.066 1.00 67.62 81 TYR A CA 1
ATOM 642 C C . TYR A 1 81 ? -24.267 1.452 36.435 1.00 67.62 81 TYR A C 1
ATOM 644 O O . TYR A 1 81 ? -23.380 1.953 37.124 1.00 67.62 81 TYR A O 1
ATOM 652 N N . LEU A 1 82 ? -25.342 2.135 36.024 1.00 66.50 82 LEU A N 1
ATOM 653 C CA . LEU A 1 82 ? -25.582 3.544 36.353 1.00 66.50 82 LEU A CA 1
ATOM 654 C C . LEU A 1 82 ? -25.819 3.756 37.855 1.00 66.50 82 LEU A C 1
ATOM 656 O O . LEU A 1 82 ? -25.251 4.684 38.428 1.00 66.50 82 LEU A O 1
ATOM 660 N N . ASP A 1 83 ? -26.571 2.862 38.499 1.00 67.75 83 ASP A N 1
ATOM 661 C CA . ASP A 1 83 ? -26.850 2.907 39.942 1.00 67.75 83 ASP A CA 1
ATOM 662 C C . ASP A 1 83 ? -25.605 2.602 40.805 1.00 67.75 83 ASP A C 1
ATOM 664 O O . ASP A 1 83 ? -25.549 2.959 41.985 1.00 67.75 83 ASP A O 1
ATOM 668 N N . GLY A 1 84 ? -24.589 1.950 40.226 1.00 72.19 84 GLY A N 1
ATOM 669 C CA . GLY A 1 84 ? -23.302 1.663 40.866 1.00 72.19 84 GLY A CA 1
ATOM 670 C C . GLY A 1 84 ? -22.251 2.775 40.744 1.00 72.19 84 GLY A C 1
ATOM 671 O O . GLY A 1 84 ? -21.158 2.634 41.304 1.00 72.19 84 GLY A O 1
ATOM 672 N N . LEU A 1 85 ? -22.538 3.858 40.012 1.00 75.00 85 LEU A N 1
ATOM 673 C CA . LEU A 1 85 ? -21.613 4.981 39.829 1.00 75.00 85 LEU A CA 1
ATOM 674 C C . LEU A 1 85 ? -21.544 5.877 41.074 1.00 75.00 85 LEU A C 1
ATOM 676 O O . LEU A 1 85 ? -22.469 5.955 41.880 1.00 75.00 85 LEU A O 1
ATOM 680 N N . SER A 1 86 ? -20.416 6.574 41.250 1.00 73.56 86 SER A N 1
ATOM 681 C CA . SER A 1 86 ? -20.320 7.607 42.282 1.00 73.56 86 SER A CA 1
ATOM 682 C C . SER A 1 86 ? -21.190 8.819 41.906 1.00 73.56 86 SER A C 1
ATOM 684 O O . SER A 1 86 ? -21.346 9.106 40.716 1.00 73.56 86 SER A O 1
ATOM 686 N N . PRO A 1 87 ? -21.697 9.589 42.889 1.00 69.38 87 PRO A N 1
ATOM 687 C CA . PRO A 1 87 ? -22.546 10.756 42.626 1.00 69.38 87 PRO A CA 1
ATOM 688 C C . PRO A 1 87 ? -21.918 11.779 41.664 1.00 69.38 87 PRO A C 1
ATOM 690 O O . PRO A 1 87 ? -22.615 12.387 40.862 1.00 69.38 87 PRO A O 1
ATOM 693 N N . GLU A 1 88 ? -20.590 11.934 41.704 1.00 69.19 88 GLU A N 1
ATOM 694 C CA . GLU A 1 88 ? -19.833 12.839 40.824 1.00 69.19 88 GLU A CA 1
ATOM 695 C C . GLU A 1 88 ? -19.791 12.354 39.364 1.00 69.19 88 GLU A C 1
ATOM 697 O O . GLU A 1 88 ? -19.864 13.164 38.441 1.00 69.19 88 GLU A O 1
ATOM 702 N N . ALA A 1 89 ? -19.717 11.038 39.142 1.00 70.62 89 ALA A N 1
ATOM 703 C CA . ALA A 1 89 ? -19.740 10.453 37.802 1.00 70.62 89 ALA A CA 1
ATOM 704 C C . ALA A 1 89 ? -21.150 10.496 37.193 1.00 70.62 89 ALA A C 1
ATOM 706 O O . ALA A 1 89 ? -21.302 10.737 35.998 1.00 70.62 89 ALA A O 1
ATOM 707 N N . GLU A 1 90 ? -22.189 10.320 38.012 1.00 66.19 90 GLU A N 1
ATOM 708 C CA . GLU A 1 90 ? -23.586 10.462 37.592 1.00 66.19 90 GLU A CA 1
ATOM 709 C C . GLU A 1 90 ? -23.913 11.907 37.161 1.00 66.19 90 GLU A C 1
ATOM 711 O O . GLU A 1 90 ? -24.635 12.128 36.185 1.00 66.19 90 GLU A O 1
ATOM 716 N N . GLU A 1 91 ? -23.352 12.902 37.853 1.00 69.44 91 GLU A N 1
ATOM 717 C CA . GLU A 1 91 ? -23.567 14.324 37.569 1.00 69.44 91 GLU A CA 1
ATOM 718 C C . GLU A 1 91 ? -22.827 14.791 36.299 1.00 69.44 91 GLU A C 1
ATOM 720 O O . GLU A 1 91 ? -23.419 15.489 35.472 1.00 69.44 91 GLU A O 1
ATOM 725 N N . GLU A 1 92 ? -21.587 14.336 36.061 1.00 68.88 92 GLU A N 1
ATOM 726 C CA . GLU A 1 92 ? -20.889 14.560 34.779 1.00 68.88 92 GLU A CA 1
ATOM 727 C C . GLU A 1 92 ? -21.617 13.915 33.589 1.00 68.88 92 GLU A C 1
ATOM 729 O O . GLU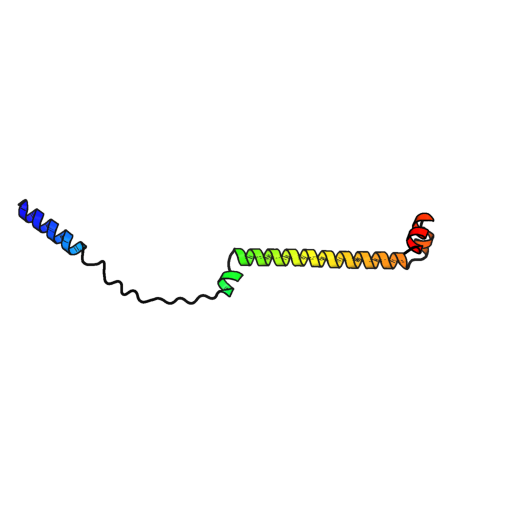 A 1 92 ? -21.599 14.462 32.482 1.00 68.88 92 GLU A O 1
ATOM 734 N N . LEU A 1 93 ? -22.284 12.779 33.810 1.00 64.62 93 LEU A N 1
ATOM 735 C CA . LEU A 1 93 ? -23.045 12.069 32.782 1.00 64.62 93 LEU A CA 1
ATOM 736 C C . LEU A 1 93 ? -24.397 12.722 32.474 1.00 64.62 93 LEU A C 1
ATOM 738 O O . LEU A 1 93 ? -24.814 12.726 31.319 1.00 64.62 93 LEU A O 1
ATOM 742 N N . LYS A 1 94 ? -25.070 13.309 33.471 1.00 63.06 94 LYS A N 1
ATOM 743 C CA . LYS A 1 94 ? -26.349 14.023 33.290 1.00 63.06 94 LYS A CA 1
ATOM 744 C C . LYS A 1 94 ? -26.200 15.414 32.665 1.00 63.06 94 LYS A C 1
ATOM 746 O O . LYS A 1 94 ? -27.193 15.966 32.194 1.00 63.06 94 LYS A O 1
ATOM 751 N N . MET A 1 95 ? -24.999 15.998 32.678 1.00 60.81 95 MET A N 1
ATOM 752 C CA . MET A 1 95 ? -24.733 17.344 32.148 1.00 60.81 95 MET A CA 1
ATOM 753 C C . MET A 1 95 ? -24.272 17.386 30.676 1.00 60.81 95 MET A C 1
ATOM 755 O O . MET A 1 95 ? -23.942 18.472 30.189 1.00 60.81 95 MET A O 1
ATOM 759 N N . LYS A 1 96 ? -24.264 16.258 29.953 1.00 49.66 96 LYS A N 1
ATOM 760 C CA . LYS A 1 96 ? -23.991 16.205 28.504 1.00 49.66 96 LYS A CA 1
ATOM 761 C C . LYS A 1 96 ? -25.226 15.888 27.675 1.00 49.66 96 LYS A C 1
ATOM 763 O O . LYS A 1 96 ? -25.964 14.954 28.044 1.00 49.66 96 LYS A O 1
#